Protein AF-A0A4U2ZYU7-F1 (afdb_monomer)

Solvent-accessible surface area (backbone atoms only — not comparable to full-atom values): 7159 Å² total; per-residue (Å²): 128,87,72,70,78,80,90,48,85,87,37,76,67,51,61,39,15,28,71,38,74,48,81,35,74,83,36,59,64,44,79,48,66,67,44,73,43,76,10,22,39,41,21,57,56,9,40,39,40,36,38,17,18,30,34,38,6,39,80,43,53,59,42,78,47,82,34,72,77,50,41,78,66,56,37,63,66,37,70,72,60,74,76,47,79,88,78,85,85,85,87,89,81,56,51,41,97,91,36,80,85,44,70,54,84,88,78,83,88,86,70,60,50,101,83,73,48,114

Secondary structure (DSSP, 8-state):
---SPPP-TTSHHHHHHTT-EEE-TT-SEEEEESSEEESEEEEEEEEEEEES-EEES-EEEEEEEEETT-EE--PPP-HHHHT-----------EETTEEEEE-TT-------TTS--

InterPro domains:
  IPR013783 Immunoglobulin-like fold [G3DSA:2.60.40.10] (64-118)
  IPR026588 Choice-of-anchor A domain [PF20597] (12-71)
  IPR026588 Choice-of-anchor A domain [TIGR04215] (15-78)

pLDDT: mean 87.09, std 11.92, range [41.91, 98.62]

Radius of gyration: 23.39 Å; Cα contacts (8 Å, |Δi|>4): 225; chains: 1; bounding box: 51×30×60 Å

Organism: NCBI:txid1890302

Structure (mmCIF, N/CA/C/O backbone):
data_AF-A0A4U2ZYU7-F1
#
_entry.id   AF-A0A4U2ZYU7-F1
#
loop_
_atom_site.group_PDB
_atom_site.id
_atom_site.type_symbol
_atom_site.label_atom_id
_atom_site.label_alt_id
_atom_site.label_comp_id
_atom_site.label_asym_id
_atom_site.label_entity_id
_atom_site.label_seq_id
_atom_site.pdbx_PDB_ins_code
_atom_site.Cartn_x
_atom_site.Cartn_y
_atom_site.Cartn_z
_atom_site.occupancy
_atom_site.B_iso_or_equiv
_atom_site.auth_seq_id
_atom_site.auth_comp_id
_atom_site.auth_asym_id
_atom_site.auth_atom_id
_atom_site.pdbx_PDB_model_num
ATOM 1 N N . ILE A 1 1 ? 21.836 13.515 -0.624 1.00 44.38 1 ILE A N 1
ATOM 2 C CA . ILE A 1 1 ? 20.608 13.841 0.140 1.00 44.38 1 ILE A CA 1
ATOM 3 C C . ILE A 1 1 ? 19.925 12.511 0.414 1.00 44.38 1 ILE A C 1
ATOM 5 O O . ILE A 1 1 ? 19.736 11.789 -0.559 1.00 44.38 1 ILE A O 1
ATOM 9 N N . PRO A 1 2 ? 19.655 12.131 1.673 1.00 41.91 2 PRO A N 1
ATOM 10 C CA . PRO A 1 2 ? 18.881 10.927 1.962 1.00 41.91 2 PRO A CA 1
ATOM 11 C C . PRO A 1 2 ? 17.514 11.064 1.290 1.00 41.91 2 PRO A C 1
ATOM 13 O O . PRO A 1 2 ? 16.800 12.031 1.541 1.00 41.91 2 PRO A O 1
ATOM 16 N N . THR A 1 3 ? 17.186 10.151 0.383 1.00 46.53 3 THR A N 1
ATOM 17 C CA . THR A 1 3 ? 15.905 10.134 -0.339 1.00 46.53 3 THR A CA 1
ATOM 18 C C . THR A 1 3 ? 14.829 9.355 0.414 1.00 46.53 3 THR A C 1
ATOM 20 O O . THR A 1 3 ? 13.703 9.254 -0.068 1.00 46.53 3 THR A O 1
ATOM 23 N N . SER A 1 4 ? 15.162 8.811 1.587 1.00 54.00 4 SER A N 1
ATOM 24 C CA . SER A 1 4 ? 14.280 7.973 2.385 1.00 54.00 4 SER A CA 1
ATOM 25 C C . SER A 1 4 ? 13.688 8.728 3.569 1.00 54.00 4 SER A C 1
ATOM 27 O O . SER A 1 4 ? 14.367 9.447 4.306 1.00 54.00 4 SER A O 1
ATOM 29 N N . GLN A 1 5 ? 12.379 8.561 3.750 1.00 59.19 5 GLN A N 1
ATOM 30 C CA . GLN A 1 5 ? 11.699 9.001 4.958 1.00 59.19 5 GLN A CA 1
ATOM 31 C C . GLN A 1 5 ? 12.027 8.002 6.082 1.00 59.19 5 GLN A C 1
ATOM 33 O O . GLN A 1 5 ? 11.896 6.795 5.863 1.00 59.19 5 GLN A O 1
ATOM 38 N N . PRO A 1 6 ? 12.429 8.456 7.285 1.00 64.75 6 PRO A N 1
ATOM 39 C CA . PRO A 1 6 ? 12.685 7.558 8.404 1.00 64.75 6 PRO A CA 1
ATOM 40 C C . PRO A 1 6 ? 11.458 6.695 8.693 1.00 64.75 6 PRO A C 1
ATOM 42 O O . PRO A 1 6 ? 10.339 7.209 8.797 1.00 64.75 6 PRO A O 1
ATOM 45 N N . TYR A 1 7 ? 11.665 5.387 8.845 1.00 69.06 7 TYR A N 1
ATOM 46 C CA . TYR A 1 7 ? 10.594 4.482 9.242 1.00 69.06 7 TYR A CA 1
ATOM 47 C C . TYR A 1 7 ? 10.034 4.911 10.604 1.00 69.06 7 TYR A C 1
ATOM 49 O O . TYR A 1 7 ? 10.738 4.895 11.613 1.00 69.06 7 TYR A O 1
ATOM 57 N N . SER A 1 8 ? 8.758 5.298 10.624 1.00 76.19 8 SER A N 1
ATOM 58 C CA . SER A 1 8 ? 8.046 5.692 11.838 1.00 76.19 8 SER A CA 1
ATOM 59 C C . SER A 1 8 ? 6.926 4.688 12.106 1.00 76.19 8 SER A C 1
ATOM 61 O O . SER A 1 8 ? 5.903 4.735 11.419 1.00 76.19 8 SER A O 1
ATOM 63 N N . PRO A 1 9 ? 7.077 3.767 13.074 1.00 72.50 9 PRO A N 1
ATOM 64 C CA . PRO A 1 9 ? 6.116 2.683 13.290 1.00 72.50 9 PRO A CA 1
ATOM 65 C C . PRO A 1 9 ? 4.710 3.175 13.657 1.00 72.50 9 PRO A C 1
AT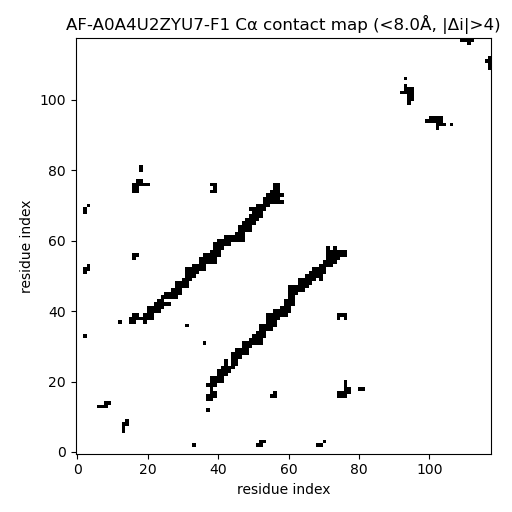OM 67 O O . PRO A 1 9 ? 3.732 2.504 13.352 1.00 72.50 9 PRO A O 1
ATOM 70 N N . ASN A 1 10 ? 4.606 4.367 14.250 1.00 78.06 10 ASN A N 1
ATOM 71 C CA . ASN A 1 10 ? 3.339 4.958 14.687 1.00 78.06 10 ASN A CA 1
ATOM 72 C C . ASN A 1 10 ? 2.741 5.939 13.663 1.00 78.06 10 ASN A C 1
ATOM 74 O O . ASN A 1 10 ? 1.807 6.672 13.980 1.00 78.06 10 ASN A O 1
ATOM 78 N N . SER A 1 11 ? 3.292 6.000 12.448 1.00 78.56 11 SER A N 1
ATOM 79 C CA . SER A 1 11 ? 2.742 6.829 11.376 1.00 78.56 11 SER A CA 1
ATOM 80 C C . SER A 1 11 ? 1.517 6.158 10.744 1.00 78.56 11 SER A C 1
ATOM 82 O O . SER A 1 11 ? 1.586 4.963 10.437 1.00 78.56 11 SER A O 1
ATOM 84 N N . PRO A 1 12 ? 0.441 6.907 10.433 1.00 73.94 12 PRO A N 1
ATOM 85 C CA . PRO A 1 12 ? -0.676 6.372 9.653 1.00 73.94 12 PRO A CA 1
ATOM 86 C C . PRO A 1 12 ? -0.223 5.825 8.287 1.00 73.94 12 PRO A C 1
ATOM 88 O O . PRO A 1 12 ? -0.810 4.876 7.781 1.00 73.94 12 PRO A O 1
ATOM 91 N N . PHE A 1 13 ? 0.868 6.345 7.709 1.00 73.44 13 PHE A N 1
ATOM 92 C CA . PHE A 1 13 ? 1.441 5.800 6.472 1.00 73.44 13 PHE A CA 1
ATOM 93 C C . PHE A 1 13 ? 2.042 4.404 6.659 1.00 73.44 13 PHE A C 1
ATOM 95 O O . PHE A 1 13 ? 1.895 3.554 5.783 1.00 73.44 13 PHE A O 1
ATOM 102 N N . THR A 1 14 ? 2.652 4.136 7.814 1.00 77.31 14 THR A N 1
ATOM 103 C CA . THR A 1 14 ? 3.228 2.821 8.120 1.00 77.31 14 THR A CA 1
ATOM 104 C C . THR A 1 14 ? 2.160 1.750 8.267 1.00 77.31 14 THR A C 1
ATOM 106 O O . THR A 1 14 ? 2.335 0.623 7.805 1.00 77.31 14 THR A O 1
ATOM 109 N N . GLU A 1 15 ? 1.014 2.114 8.839 1.00 79.44 15 GLU A N 1
ATOM 110 C CA . GLU A 1 15 ? -0.139 1.225 8.914 1.00 79.44 15 GLU A CA 1
ATOM 111 C C . GLU A 1 15 ? -0.657 0.826 7.519 1.00 79.44 15 GLU A C 1
ATOM 113 O O . GLU A 1 15 ? -1.099 -0.310 7.325 1.00 79.44 15 GLU A O 1
ATOM 118 N N . LEU A 1 16 ? -0.571 1.724 6.532 1.00 83.06 16 LEU A N 1
ATOM 119 C CA . LEU A 1 16 ? -1.061 1.480 5.174 1.00 83.06 16 LEU A CA 1
ATOM 120 C C . LEU A 1 16 ? -0.160 0.549 4.350 1.00 83.06 16 LEU A C 1
ATOM 122 O O . LEU A 1 16 ? -0.680 -0.177 3.501 1.00 83.06 16 LEU A O 1
ATOM 126 N N . TYR A 1 17 ? 1.153 0.500 4.606 1.00 85.62 17 TYR A N 1
ATOM 127 C CA . TYR A 1 17 ? 2.087 -0.371 3.867 1.00 85.62 17 TYR A CA 1
ATOM 128 C C . TYR A 1 17 ? 1.656 -1.844 3.880 1.00 85.62 17 TYR A C 1
ATOM 130 O O . TYR A 1 17 ? 1.749 -2.541 2.871 1.00 85.62 17 TYR A O 1
ATOM 138 N N . GLY A 1 18 ? 1.123 -2.310 5.013 1.00 86.31 18 GLY A N 1
ATOM 139 C CA . GLY A 1 18 ? 0.631 -3.677 5.177 1.00 86.31 18 GLY A CA 1
ATOM 140 C C . GLY A 1 18 ? -0.811 -3.903 4.711 1.00 86.31 18 GLY A C 1
ATOM 141 O O . GLY A 1 18 ? -1.310 -5.012 4.872 1.00 86.31 18 GLY A O 1
ATOM 142 N N . LYS A 1 19 ? -1.503 -2.883 4.191 1.00 87.31 19 LYS A N 1
ATOM 143 C CA . LYS A 1 19 ? -2.946 -2.934 3.889 1.00 87.31 19 LYS A CA 1
ATOM 144 C C . LYS A 1 19 ? -3.296 -2.651 2.432 1.00 87.31 19 LYS A C 1
ATOM 146 O O . LYS A 1 19 ? -4.452 -2.813 2.063 1.00 87.31 19 LYS A O 1
ATOM 151 N N . VAL A 1 20 ? -2.335 -2.257 1.599 1.00 90.06 20 VAL A N 1
ATOM 152 C CA . VAL A 1 20 ? -2.581 -1.911 0.192 1.00 90.06 20 VAL A CA 1
ATOM 153 C C . VAL A 1 20 ? -1.843 -2.872 -0.741 1.00 90.06 20 VAL A C 1
ATOM 155 O O . VAL A 1 20 ? -0.657 -3.149 -0.549 1.00 90.06 20 VAL A O 1
ATOM 158 N N . ILE A 1 21 ? -2.549 -3.355 -1.769 1.00 93.44 21 ILE A N 1
ATOM 159 C CA . ILE A 1 21 ? -1.968 -4.049 -2.923 1.00 93.44 21 ILE A CA 1
ATOM 160 C C . ILE A 1 21 ? -2.461 -3.362 -4.196 1.00 93.44 21 ILE A C 1
ATOM 162 O O . ILE A 1 21 ? -3.665 -3.265 -4.429 1.00 93.44 21 ILE A O 1
ATOM 166 N N . TRP A 1 22 ? -1.528 -2.928 -5.034 1.00 95.62 22 TRP A N 1
ATOM 167 C CA . TRP A 1 22 ? -1.793 -2.449 -6.384 1.00 95.62 22 TRP A CA 1
ATOM 168 C C . TRP A 1 22 ? -1.665 -3.611 -7.367 1.00 95.62 22 TRP A C 1
ATOM 170 O O . TRP A 1 22 ? -0.615 -4.250 -7.422 1.00 95.62 22 TRP A O 1
ATOM 180 N N . VAL A 1 23 ? -2.715 -3.897 -8.138 1.00 97.50 23 VAL A N 1
ATOM 181 C CA . VAL A 1 23 ? -2.772 -5.067 -9.028 1.00 97.50 23 VAL A CA 1
ATOM 182 C C . VAL A 1 23 ? -2.949 -4.609 -10.474 1.00 97.50 23 VAL A C 1
ATOM 184 O O . VAL A 1 23 ? -4.018 -4.149 -10.866 1.00 97.50 23 VAL A O 1
ATOM 187 N N . PHE A 1 24 ? -1.895 -4.759 -11.278 1.00 97.81 24 PHE A N 1
ATOM 188 C CA . PHE A 1 24 ? -1.847 -4.343 -12.682 1.00 97.81 24 PHE A CA 1
ATOM 189 C C . PHE A 1 24 ? -1.406 -5.509 -13.582 1.00 97.81 24 PHE A C 1
ATOM 191 O O . PHE A 1 24 ? -0.286 -5.520 -14.098 1.00 97.81 24 PHE A O 1
ATOM 198 N N . PRO A 1 25 ? -2.267 -6.518 -13.801 1.00 95.56 25 PRO A N 1
ATOM 199 C CA . PRO A 1 25 ? -1.873 -7.768 -14.454 1.00 95.56 25 PRO A CA 1
ATOM 200 C C . PRO A 1 25 ? -1.479 -7.570 -15.923 1.00 95.56 25 PRO A C 1
ATOM 202 O O . PRO A 1 25 ? -0.628 -8.290 -16.439 1.00 95.56 25 PRO A O 1
ATOM 205 N N . ASN A 1 26 ? -2.057 -6.567 -16.584 1.00 97.50 26 ASN A N 1
ATOM 206 C CA . ASN A 1 26 ? -1.836 -6.294 -18.004 1.00 97.50 26 ASN A CA 1
ATOM 207 C C . ASN A 1 26 ? -0.843 -5.154 -18.259 1.00 97.50 26 ASN A C 1
ATOM 209 O O . ASN A 1 26 ? -0.525 -4.879 -19.417 1.00 97.50 26 ASN A O 1
ATOM 213 N N . ALA A 1 27 ? -0.351 -4.487 -17.209 1.00 98.31 27 ALA A N 1
ATOM 214 C CA . ALA A 1 27 ? 0.627 -3.424 -17.383 1.00 98.31 27 ALA A CA 1
ATOM 215 C C . ALA A 1 27 ? 1.915 -3.989 -17.991 1.00 98.31 27 ALA A C 1
ATOM 217 O O . ALA A 1 27 ? 2.390 -5.054 -17.600 1.00 98.31 27 ALA A O 1
ATOM 218 N N . LYS A 1 28 ? 2.470 -3.253 -18.956 1.00 98.50 28 LYS A N 1
ATOM 219 C CA . LYS A 1 28 ? 3.779 -3.540 -19.565 1.00 98.50 28 LYS A CA 1
ATOM 220 C C . LYS A 1 28 ? 4.885 -2.641 -19.023 1.00 98.50 28 LYS A C 1
ATOM 222 O O . LYS A 1 28 ? 6.060 -2.984 -19.108 1.00 98.50 28 LYS A O 1
ATOM 227 N N . LYS A 1 29 ? 4.503 -1.518 -18.420 1.00 98.25 29 LYS A N 1
ATOM 228 C CA . LYS A 1 29 ? 5.406 -0.540 -17.828 1.00 98.25 29 LYS A CA 1
ATOM 229 C C . LYS A 1 29 ? 4.747 0.104 -16.613 1.00 98.25 29 LYS A C 1
ATOM 231 O O . LYS A 1 29 ? 3.561 0.422 -16.663 1.00 98.25 29 LYS A O 1
ATOM 236 N N . ILE A 1 30 ? 5.523 0.289 -15.552 1.00 97.12 30 ILE A N 1
ATOM 237 C CA . ILE A 1 30 ? 5.185 1.093 -14.374 1.00 97.12 30 ILE A CA 1
ATOM 238 C C . ILE A 1 30 ? 6.326 2.090 -14.177 1.00 97.12 30 ILE A C 1
ATOM 240 O O . ILE A 1 30 ? 7.488 1.714 -14.297 1.00 97.12 30 ILE A O 1
ATOM 244 N N . THR A 1 31 ? 6.007 3.348 -13.881 1.00 96.00 31 THR A N 1
ATOM 245 C CA . THR A 1 31 ? 7.003 4.405 -13.654 1.00 96.00 31 THR A CA 1
ATOM 246 C C . THR A 1 31 ? 6.794 5.059 -12.298 1.00 96.00 31 THR A C 1
ATOM 248 O O . THR A 1 31 ? 5.665 5.416 -11.962 1.00 96.00 31 THR A O 1
ATOM 251 N N . THR A 1 32 ? 7.874 5.271 -11.547 1.00 92.56 32 THR A N 1
ATOM 252 C CA . THR A 1 32 ? 7.851 6.018 -10.279 1.00 92.56 32 THR A CA 1
ATOM 253 C C . THR A 1 32 ? 9.062 6.947 -10.186 1.00 92.56 32 THR A C 1
ATOM 255 O O . THR A 1 32 ? 10.190 6.503 -10.395 1.00 92.56 32 THR A O 1
ATOM 258 N N . GLU A 1 33 ? 8.872 8.212 -9.820 1.00 94.12 33 GLU A N 1
ATOM 259 C CA . GLU A 1 33 ? 9.966 9.187 -9.729 1.00 94.12 33 GLU A CA 1
ATOM 260 C C . GLU A 1 33 ? 9.820 10.040 -8.470 1.00 94.12 33 GLU A C 1
ATOM 262 O O . GLU A 1 33 ? 8.796 10.683 -8.280 1.00 94.12 33 GLU A O 1
ATOM 267 N N . GLY A 1 34 ? 10.833 10.034 -7.601 1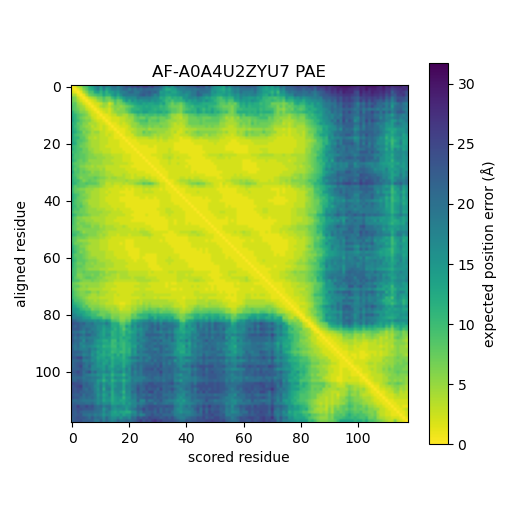.00 88.31 34 GLY A N 1
ATOM 268 C CA . GLY A 1 34 ? 10.945 10.955 -6.465 1.00 88.31 34 GLY A CA 1
ATOM 269 C C . GLY A 1 34 ? 9.977 10.750 -5.291 1.00 88.31 34 GLY A C 1
ATOM 270 O O . GLY A 1 34 ? 10.072 11.494 -4.318 1.00 88.31 34 GLY A O 1
ATOM 271 N N . TYR A 1 35 ? 9.086 9.753 -5.330 1.00 87.44 35 TYR A N 1
ATOM 272 C CA . TYR A 1 35 ? 8.083 9.510 -4.281 1.00 87.44 35 TYR A CA 1
ATOM 273 C C . TYR A 1 35 ? 8.102 8.074 -3.747 1.00 87.44 35 TYR A C 1
ATOM 275 O O . TYR A 1 35 ? 8.521 7.136 -4.426 1.00 87.44 35 TYR A O 1
ATOM 283 N N . GLY A 1 36 ? 7.608 7.905 -2.518 1.00 89.00 36 GLY A N 1
ATOM 284 C CA . GLY A 1 36 ? 7.363 6.601 -1.908 1.00 89.00 36 GLY A CA 1
ATOM 285 C C . GLY A 1 36 ? 5.983 6.051 -2.277 1.00 89.00 36 GLY A C 1
ATOM 286 O O . GLY A 1 36 ? 4.961 6.634 -1.919 1.00 89.00 36 GLY A O 1
ATOM 287 N N . VAL A 1 37 ? 5.937 4.905 -2.947 1.00 91.94 37 VAL A N 1
ATOM 288 C CA . VAL A 1 37 ? 4.715 4.135 -3.195 1.00 91.94 37 VAL A CA 1
ATOM 289 C C . VAL A 1 37 ? 4.339 3.377 -1.924 1.00 91.94 37 VAL A C 1
ATOM 291 O O . VAL A 1 37 ? 5.155 2.658 -1.350 1.00 91.94 37 VAL A O 1
ATOM 294 N N . VAL A 1 38 ? 3.096 3.539 -1.476 1.00 91.69 38 VAL A N 1
ATOM 295 C CA . VAL A 1 38 ? 2.537 2.863 -0.297 1.00 91.69 38 VAL A CA 1
ATOM 296 C C . VAL A 1 38 ? 1.957 1.515 -0.717 1.00 91.69 38 VAL A C 1
ATOM 298 O O . VAL A 1 38 ? 1.092 1.467 -1.594 1.00 91.69 38 VAL A O 1
ATOM 301 N N . GLY A 1 39 ? 2.375 0.435 -0.055 1.00 92.25 39 GLY A N 1
ATOM 302 C CA . GLY A 1 39 ? 1.818 -0.897 -0.273 1.00 92.25 39 GLY A CA 1
ATOM 303 C C . GLY A 1 39 ? 2.572 -1.730 -1.303 1.00 92.25 39 GLY A C 1
ATOM 304 O O . GLY A 1 39 ? 3.564 -1.306 -1.897 1.00 92.25 39 GLY A O 1
ATOM 305 N N . SER A 1 40 ? 2.102 -2.962 -1.481 1.00 94.88 40 SER A N 1
ATOM 306 C CA . SER A 1 40 ? 2.716 -3.917 -2.405 1.00 94.88 40 SER A CA 1
ATOM 307 C C . SER A 1 40 ? 2.253 -3.673 -3.842 1.00 94.88 40 SER A C 1
ATOM 309 O O . SER A 1 40 ? 1.103 -3.309 -4.074 1.00 94.88 40 SER A O 1
ATOM 311 N N . VAL A 1 41 ? 3.131 -3.898 -4.817 1.00 97.12 41 VAL A N 1
ATOM 312 C CA . VAL A 1 41 ? 2.851 -3.742 -6.250 1.00 97.12 41 VAL A CA 1
ATOM 313 C C . VAL A 1 41 ? 2.951 -5.102 -6.928 1.00 97.12 41 VAL A C 1
ATOM 315 O O . VAL A 1 41 ? 3.998 -5.742 -6.890 1.00 97.12 41 VAL A O 1
ATOM 318 N N . PHE A 1 42 ? 1.870 -5.530 -7.574 1.00 97.94 42 PHE A N 1
ATOM 319 C CA . PHE A 1 42 ? 1.796 -6.747 -8.374 1.00 97.94 42 PHE A CA 1
ATOM 320 C C . PHE A 1 42 ? 1.535 -6.388 -9.840 1.00 97.94 42 PHE A C 1
ATOM 322 O O . PHE A 1 42 ? 0.418 -6.048 -10.230 1.00 97.94 42 PHE A O 1
ATOM 329 N N . ALA A 1 43 ? 2.583 -6.454 -10.657 1.00 98.25 43 ALA A N 1
ATOM 330 C CA . ALA A 1 43 ? 2.553 -6.163 -12.088 1.00 98.25 43 ALA A CA 1
ATOM 331 C C . ALA A 1 43 ? 3.538 -7.095 -12.824 1.00 98.25 43 ALA A C 1
ATOM 333 O O . ALA A 1 43 ? 4.574 -6.648 -13.319 1.00 98.25 43 ALA A O 1
ATOM 334 N N . PRO A 1 44 ? 3.249 -8.408 -12.889 1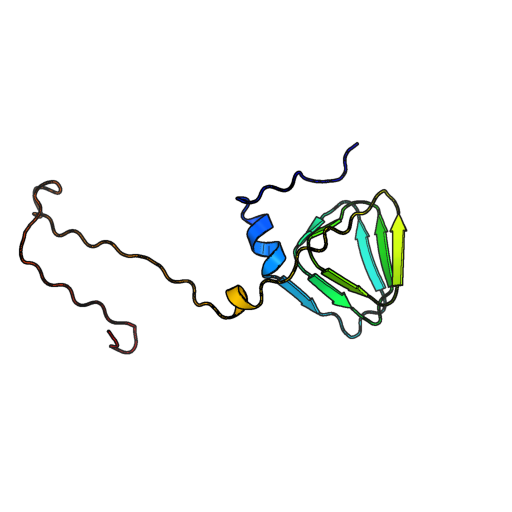.00 98.00 44 PRO A N 1
ATOM 335 C CA . PRO A 1 44 ? 4.220 -9.430 -13.297 1.00 98.00 44 PRO A CA 1
ATOM 336 C C . PRO A 1 44 ? 4.704 -9.275 -14.744 1.00 98.00 44 PRO A C 1
ATOM 338 O O . PRO A 1 44 ? 5.788 -9.730 -15.088 1.00 98.00 44 PRO A O 1
ATOM 341 N N . ASN A 1 45 ? 3.913 -8.610 -15.586 1.00 98.06 45 ASN A N 1
ATOM 342 C CA . ASN A 1 45 ? 4.217 -8.394 -16.998 1.00 98.06 45 ASN A CA 1
ATOM 343 C C . ASN A 1 45 ? 4.882 -7.038 -17.282 1.00 98.06 45 ASN A C 1
ATOM 345 O O . ASN A 1 45 ? 5.095 -6.710 -18.452 1.00 98.06 45 ASN A O 1
ATOM 349 N N . ALA A 1 46 ? 5.165 -6.245 -16.243 1.00 98.62 46 ALA A N 1
ATOM 350 C CA . ALA A 1 46 ? 5.669 -4.889 -16.383 1.00 98.62 46 ALA A CA 1
ATOM 351 C C . ALA A 1 46 ? 7.171 -4.775 -16.111 1.00 98.62 46 ALA A C 1
ATOM 353 O O . ALA A 1 46 ? 7.701 -5.401 -15.191 1.00 98.62 46 ALA A O 1
ATOM 354 N N . VAL A 1 47 ? 7.825 -3.884 -16.859 1.00 98.62 47 VAL A N 1
ATOM 355 C CA . VAL A 1 47 ? 9.094 -3.275 -16.448 1.00 98.62 47 VAL A CA 1
ATOM 356 C C . VAL A 1 47 ? 8.782 -2.120 -15.495 1.00 98.62 47 VAL A C 1
ATOM 358 O O . VAL A 1 47 ? 8.025 -1.212 -15.844 1.00 98.62 47 VAL A O 1
ATOM 361 N N . LEU A 1 48 ? 9.344 -2.158 -14.289 1.00 97.88 48 LEU A N 1
ATOM 362 C CA . LEU A 1 48 ? 9.292 -1.066 -13.322 1.00 97.88 48 LEU A CA 1
ATOM 363 C C . LEU A 1 48 ? 10.496 -0.145 -13.533 1.00 97.88 48 LEU A C 1
ATOM 365 O O . LEU A 1 48 ? 11.624 -0.521 -13.225 1.00 97.88 48 LEU A O 1
ATOM 369 N N . GLU A 1 49 ? 10.252 1.057 -14.036 1.00 97.94 49 GLU A N 1
ATOM 370 C CA . GLU A 1 49 ? 11.262 2.103 -14.187 1.00 97.94 49 GLU A CA 1
ATOM 371 C C . GLU A 1 49 ? 11.187 3.082 -13.015 1.00 97.94 49 GLU A C 1
ATOM 373 O O . GLU A 1 49 ? 10.121 3.630 -12.713 1.00 97.94 49 GLU A O 1
ATOM 378 N N . THR A 1 50 ? 12.322 3.315 -12.356 1.00 95.94 50 THR A N 1
ATOM 379 C CA . THR A 1 50 ? 12.378 4.179 -11.176 1.00 95.94 50 THR A CA 1
ATOM 380 C C . THR A 1 50 ? 13.465 5.240 -11.262 1.00 95.94 50 THR A C 1
ATOM 382 O O . THR A 1 50 ? 14.523 5.033 -11.864 1.00 95.94 50 THR A O 1
ATOM 385 N N . LYS A 1 51 ? 13.213 6.384 -10.619 1.00 95.44 51 LYS A N 1
ATOM 386 C CA . LYS A 1 51 ? 14.168 7.487 -10.467 1.00 95.44 51 LYS A CA 1
ATOM 387 C C . LYS A 1 51 ? 14.026 8.130 -9.086 1.00 95.44 51 LYS A C 1
ATOM 389 O O . LYS A 1 51 ? 13.286 9.093 -8.905 1.00 95.44 51 LYS A O 1
ATOM 394 N N . GLY A 1 52 ? 14.728 7.561 -8.104 1.00 92.56 52 GLY A N 1
ATOM 395 C CA . GLY A 1 52 ? 14.599 7.922 -6.685 1.00 92.56 52 GLY A CA 1
ATOM 396 C C . GLY A 1 52 ? 13.208 7.630 -6.105 1.00 92.56 52 GLY A C 1
ATOM 397 O O . GLY A 1 52 ? 12.281 7.291 -6.837 1.00 92.56 52 GLY A O 1
ATOM 398 N N . GLY A 1 53 ? 13.053 7.759 -4.787 1.00 92.19 53 GLY A N 1
ATOM 399 C CA . GLY A 1 53 ? 11.833 7.356 -4.075 1.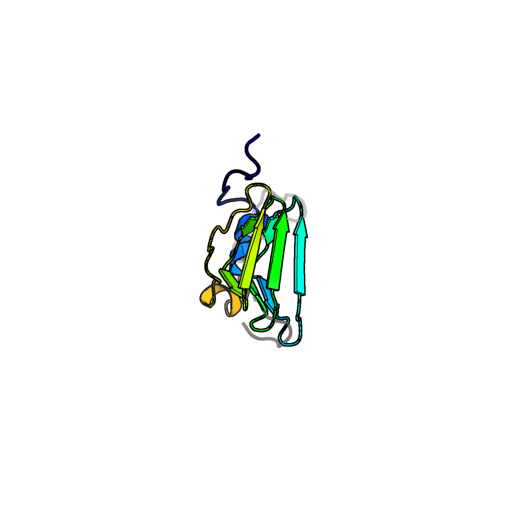00 92.19 53 GLY A CA 1
ATOM 400 C C . GLY A 1 53 ? 11.894 5.907 -3.588 1.00 92.19 53 GLY A C 1
ATOM 401 O O . GLY A 1 53 ? 12.984 5.350 -3.444 1.00 92.19 53 GLY A O 1
ATOM 402 N N . SER A 1 54 ? 10.740 5.295 -3.313 1.00 93.06 54 SER A N 1
ATOM 403 C CA . SER A 1 54 ? 10.711 3.919 -2.803 1.00 93.06 54 SER A CA 1
ATOM 404 C C . SER A 1 54 ? 9.418 3.157 -3.083 1.00 93.06 54 SER A C 1
ATOM 406 O O . SER A 1 54 ? 8.386 3.748 -3.387 1.00 93.06 54 SER A O 1
ATOM 408 N N . ILE A 1 55 ? 9.451 1.828 -2.948 1.00 94.44 55 ILE A N 1
ATOM 409 C CA . ILE A 1 55 ? 8.258 1.009 -2.688 1.00 94.44 55 ILE A CA 1
ATOM 410 C C . ILE A 1 55 ? 8.281 0.573 -1.220 1.00 94.44 55 ILE A C 1
ATOM 412 O O . ILE A 1 55 ? 9.142 -0.195 -0.776 1.00 94.44 55 ILE A O 1
ATOM 416 N N . ASN A 1 56 ? 7.288 1.048 -0.470 1.00 92.81 56 ASN A N 1
ATOM 417 C CA . ASN A 1 56 ? 7.015 0.693 0.919 1.00 92.81 56 ASN A CA 1
ATOM 418 C C . ASN A 1 56 ? 6.057 -0.503 0.972 1.00 92.81 56 ASN A C 1
ATOM 420 O O . ASN A 1 56 ? 4.921 -0.411 1.440 1.00 92.81 56 ASN A O 1
ATOM 424 N N . GLY A 1 57 ? 6.526 -1.622 0.433 1.00 92.44 57 GLY A N 1
ATOM 425 C CA . GLY A 1 57 ? 5.779 -2.861 0.283 1.00 92.44 57 GLY A CA 1
ATOM 426 C C . GLY A 1 57 ? 6.605 -3.893 -0.474 1.00 92.44 57 GLY A C 1
ATOM 427 O O . GLY A 1 57 ? 7.815 -3.723 -0.642 1.00 92.44 57 GLY A O 1
ATOM 428 N N . GLN A 1 58 ? 5.964 -4.956 -0.946 1.00 94.88 58 GLN A N 1
ATOM 429 C CA . GLN A 1 58 ? 6.606 -5.969 -1.784 1.00 94.88 58 GLN A CA 1
ATOM 430 C C . GLN A 1 58 ? 6.384 -5.652 -3.267 1.00 94.88 58 GLN A C 1
ATOM 432 O O . GLN A 1 58 ? 5.290 -5.242 -3.649 1.00 94.88 58 GLN A O 1
ATOM 437 N N . ALA A 1 59 ? 7.394 -5.858 -4.111 1.00 96.31 59 ALA A N 1
ATOM 438 C CA . ALA A 1 59 ? 7.286 -5.659 -5.555 1.00 96.31 59 ALA A CA 1
ATOM 439 C C . ALA A 1 59 ? 7.367 -7.003 -6.290 1.00 96.31 59 ALA A C 1
ATOM 441 O O . ALA A 1 59 ? 8.373 -7.702 -6.214 1.00 96.31 59 ALA A O 1
ATOM 442 N N . PHE A 1 60 ? 6.308 -7.340 -7.021 1.00 96.88 60 PHE A N 1
ATOM 443 C CA . PHE A 1 60 ? 6.217 -8.499 -7.903 1.00 96.88 60 PHE A CA 1
ATOM 444 C C . PHE A 1 60 ? 6.069 -7.984 -9.335 1.00 96.88 60 PHE A C 1
ATOM 446 O O . PHE A 1 60 ? 4.959 -7.749 -9.817 1.00 96.88 60 PHE A O 1
ATOM 453 N N . VAL A 1 61 ? 7.203 -7.735 -9.984 1.00 97.94 61 VAL A N 1
ATOM 454 C CA . VAL A 1 61 ? 7.291 -7.124 -11.319 1.00 97.94 61 VAL A CA 1
ATOM 455 C C . VAL A 1 61 ? 8.179 -7.962 -12.234 1.00 97.94 61 VAL A C 1
ATOM 457 O O . VAL A 1 61 ? 9.005 -8.732 -11.748 1.00 97.94 61 VAL A O 1
ATOM 460 N N . GLY A 1 62 ? 8.004 -7.829 -13.549 1.00 98.12 62 GLY A N 1
ATOM 461 C CA . GLY A 1 62 ? 8.740 -8.633 -14.530 1.00 98.12 62 GLY A CA 1
ATOM 462 C C . GLY A 1 62 ? 10.218 -8.256 -14.633 1.00 98.12 62 GLY A C 1
ATOM 463 O O . GLY A 1 62 ? 11.074 -9.123 -14.776 1.00 98.12 62 GLY A O 1
ATOM 464 N N . ALA A 1 63 ? 10.529 -6.964 -14.528 1.00 97.88 63 ALA A N 1
ATOM 465 C CA . ALA A 1 63 ? 11.897 -6.459 -14.454 1.00 97.88 63 ALA A CA 1
ATOM 466 C C . ALA A 1 63 ? 11.941 -5.114 -13.722 1.00 97.88 63 ALA A C 1
ATOM 468 O O . ALA A 1 63 ? 10.929 -4.416 -13.639 1.00 97.88 63 ALA A O 1
ATOM 469 N N . VAL A 1 64 ? 13.122 -4.729 -13.235 1.00 97.94 64 VAL A N 1
ATOM 470 C CA . VAL A 1 64 ? 13.362 -3.430 -12.593 1.00 97.94 64 VAL A CA 1
ATOM 471 C C . VAL A 1 64 ? 14.482 -2.700 -13.324 1.00 97.94 64 VAL A C 1
ATOM 473 O O . VAL A 1 64 ? 15.552 -3.259 -13.549 1.00 97.94 64 VAL A O 1
ATOM 476 N N . GLN A 1 65 ? 14.243 -1.435 -13.656 1.00 97.75 65 GLN A N 1
ATOM 477 C CA . GLN A 1 65 ? 15.245 -0.487 -14.128 1.00 97.75 65 GLN A CA 1
ATOM 478 C C . GLN A 1 65 ? 15.335 0.655 -13.120 1.00 97.75 65 GLN A C 1
ATOM 480 O O . GLN A 1 65 ? 14.519 1.576 -13.117 1.00 97.75 65 GLN A O 1
ATOM 485 N N . GLN A 1 66 ? 16.315 0.554 -12.224 1.00 95.12 66 GLN A N 1
ATOM 486 C CA . GLN A 1 66 ? 16.455 1.455 -11.091 1.00 95.12 66 GLN A CA 1
ATOM 487 C C . GLN A 1 66 ? 17.487 2.552 -11.352 1.00 95.12 66 GLN A C 1
ATOM 489 O O . GLN A 1 66 ? 18.643 2.274 -11.663 1.00 95.12 66 GLN A O 1
ATOM 494 N N . THR A 1 67 ? 17.088 3.803 -11.121 1.00 95.38 67 THR A N 1
ATOM 495 C CA . THR A 1 67 ? 17.985 4.964 -11.116 1.00 95.38 67 THR A CA 1
ATOM 496 C C . THR A 1 67 ? 17.700 5.883 -9.924 1.00 95.38 67 THR A C 1
ATOM 498 O O . THR A 1 67 ? 16.740 5.691 -9.174 1.00 95.38 67 THR A O 1
ATOM 501 N N . GLY A 1 68 ? 18.560 6.882 -9.701 1.00 92.75 68 GLY A N 1
ATOM 502 C CA . GLY A 1 68 ? 18.315 7.945 -8.717 1.00 92.75 68 GLY A CA 1
ATOM 503 C C . GLY A 1 68 ? 18.266 7.500 -7.249 1.00 92.75 68 GLY A C 1
ATOM 504 O O . GLY A 1 68 ? 17.710 8.224 -6.431 1.00 92.75 68 GLY A O 1
ATOM 505 N N . GLY A 1 69 ? 18.816 6.328 -6.909 1.00 92.06 69 GLY A N 1
ATOM 506 C CA . GLY A 1 69 ? 18.848 5.826 -5.529 1.00 92.06 69 GLY A CA 1
ATOM 507 C C . GLY A 1 69 ? 17.503 5.305 -5.012 1.00 92.06 69 GLY A C 1
ATOM 508 O O . GLY A 1 69 ? 17.214 5.462 -3.834 1.00 92.06 69 GLY A O 1
ATOM 509 N N . PHE A 1 70 ? 16.666 4.732 -5.885 1.00 93.94 70 PHE A N 1
ATOM 510 C CA . PHE A 1 70 ? 15.393 4.125 -5.480 1.00 93.94 70 PHE A CA 1
ATOM 511 C C . PHE A 1 70 ? 15.573 3.000 -4.447 1.00 93.94 70 PHE A C 1
ATOM 513 O O . PHE A 1 70 ? 16.537 2.237 -4.512 1.00 93.94 70 PHE A O 1
ATOM 520 N N . GLU A 1 71 ? 14.619 2.856 -3.530 1.00 92.44 71 GLU A N 1
ATOM 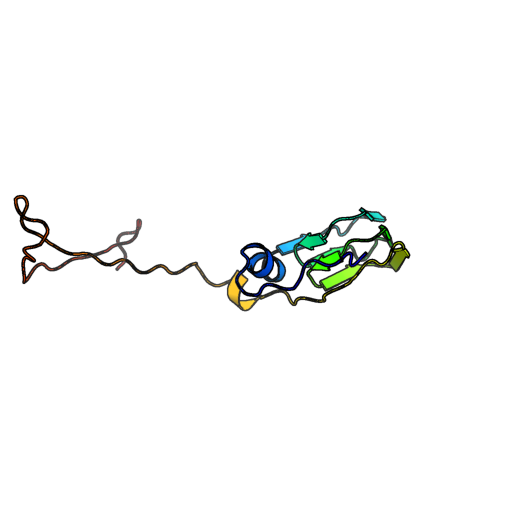521 C CA . GLU A 1 71 ? 14.678 1.859 -2.458 1.00 92.44 71 GLU A CA 1
ATOM 522 C C . GLU A 1 71 ? 13.471 0.912 -2.459 1.00 92.44 71 GLU A C 1
ATOM 524 O O . GLU A 1 71 ? 12.329 1.294 -2.718 1.00 92.44 71 GLU A O 1
ATOM 529 N N . PHE A 1 72 ? 13.711 -0.347 -2.097 1.00 93.56 72 PHE A N 1
ATOM 530 C CA . PHE A 1 72 ? 12.657 -1.313 -1.800 1.00 93.56 72 PHE A CA 1
ATOM 531 C C . PHE A 1 72 ? 12.714 -1.648 -0.312 1.00 93.56 72 PHE A C 1
ATOM 533 O O . PHE A 1 72 ? 13.725 -2.158 0.165 1.00 93.56 72 PHE A O 1
ATOM 540 N N . HIS A 1 73 ? 11.626 -1.404 0.419 1.00 91.12 73 HIS A N 1
ATOM 541 C CA . HIS A 1 73 ? 11.585 -1.683 1.860 1.00 91.12 73 HIS A CA 1
ATOM 542 C C . HIS A 1 73 ? 11.007 -3.063 2.208 1.00 91.12 73 HIS A C 1
ATOM 544 O O . HIS A 1 73 ? 11.170 -3.529 3.332 1.00 91.12 73 HIS A O 1
ATOM 550 N N . ASN A 1 74 ? 10.353 -3.741 1.257 1.00 91.12 74 ASN A N 1
ATOM 551 C CA . ASN A 1 74 ? 9.817 -5.101 1.411 1.00 91.12 74 ASN A CA 1
ATOM 552 C C . ASN A 1 74 ? 8.903 -5.287 2.642 1.00 91.12 74 ASN A C 1
ATOM 554 O O . ASN A 1 74 ? 8.890 -6.349 3.273 1.00 91.12 74 ASN A O 1
ATOM 558 N N . PHE A 1 75 ? 8.126 -4.258 2.996 1.00 89.75 75 PHE A N 1
ATOM 559 C CA . PHE A 1 75 ? 7.121 -4.372 4.049 1.00 89.75 75 PHE A CA 1
ATOM 560 C C . PHE A 1 75 ? 6.056 -5.386 3.627 1.00 89.75 75 PHE A C 1
ATOM 562 O O . PHE A 1 75 ? 5.433 -5.260 2.573 1.00 89.75 75 PHE A O 1
ATOM 569 N N . LYS A 1 76 ? 5.881 -6.430 4.437 1.00 89.06 76 LYS A N 1
ATOM 570 C CA . LYS A 1 76 ? 4.971 -7.531 4.120 1.00 89.06 76 LYS A CA 1
ATOM 571 C C . LYS A 1 76 ? 3.525 -7.079 4.261 1.00 89.06 76 LYS A C 1
ATOM 573 O O . LYS A 1 76 ? 3.168 -6.414 5.235 1.00 89.06 76 LYS A O 1
ATOM 578 N N . PHE A 1 77 ? 2.689 -7.507 3.321 1.00 87.38 77 PHE A N 1
ATOM 579 C CA . PHE A 1 77 ? 1.250 -7.345 3.457 1.00 87.38 77 PHE A CA 1
ATOM 580 C C . PHE A 1 77 ? 0.757 -8.091 4.706 1.00 87.38 77 PHE A C 1
ATOM 582 O O . PHE A 1 77 ? 1.172 -9.215 4.991 1.00 87.38 77 PHE A O 1
ATOM 589 N N . ASN A 1 78 ? -0.116 -7.460 5.481 1.00 85.75 78 ASN A N 1
ATOM 590 C CA . ASN A 1 78 ? -0.664 -8.028 6.700 1.00 85.75 78 ASN A CA 1
ATOM 591 C C . ASN A 1 78 ? -2.008 -8.699 6.390 1.00 85.75 78 ASN A C 1
ATOM 593 O O . ASN A 1 78 ? -3.080 -8.147 6.645 1.00 85.75 78 ASN A O 1
ATOM 597 N N . TRP A 1 79 ? -1.938 -9.927 5.865 1.00 81.06 79 TRP A N 1
ATOM 598 C CA . TRP A 1 79 ? -3.115 -10.758 5.573 1.00 81.06 79 TRP A CA 1
ATOM 599 C C . TRP A 1 79 ? -4.057 -10.918 6.774 1.00 81.06 79 TRP A C 1
ATOM 601 O O . TRP A 1 79 ? -5.271 -10.997 6.603 1.00 81.06 79 TRP A O 1
ATOM 611 N N . GLN A 1 80 ? -3.517 -10.944 7.994 1.00 76.62 80 GLN A N 1
ATOM 612 C CA . GLN A 1 80 ? -4.308 -11.115 9.213 1.00 76.62 80 GLN A CA 1
ATOM 613 C C . GLN A 1 80 ? -5.133 -9.865 9.543 1.00 76.62 80 GLN A C 1
ATOM 615 O O . GLN A 1 80 ? -6.260 -9.989 10.014 1.00 76.62 80 GLN A O 1
ATOM 620 N N . HIS A 1 81 ? -4.596 -8.668 9.289 1.00 71.31 81 HIS A N 1
ATOM 621 C CA . HIS A 1 81 ? -5.331 -7.412 9.455 1.00 71.31 81 HIS A CA 1
ATOM 622 C C . HIS A 1 81 ? -6.351 -7.162 8.347 1.00 71.31 81 HIS A C 1
ATOM 624 O O . HIS A 1 81 ? -7.359 -6.521 8.621 1.00 71.31 81 HIS A O 1
ATOM 630 N N . TRP A 1 82 ? -6.138 -7.682 7.135 1.00 68.25 82 TRP A N 1
ATOM 631 C CA . TRP A 1 82 ? -7.113 -7.548 6.047 1.00 68.25 82 TRP A CA 1
ATOM 632 C C . TRP A 1 82 ? -8.482 -8.149 6.405 1.00 68.25 82 TRP A C 1
ATOM 634 O O . TRP A 1 82 ? -9.518 -7.563 6.112 1.00 68.25 82 TRP A O 1
ATOM 644 N N . ASN A 1 83 ? -8.484 -9.286 7.105 1.00 65.69 83 ASN A N 1
ATOM 645 C CA . ASN A 1 83 ? -9.703 -10.000 7.494 1.00 65.69 83 ASN A CA 1
ATOM 646 C C . ASN A 1 83 ? -10.200 -9.664 8.904 1.00 65.69 83 ASN A C 1
ATOM 648 O O . ASN A 1 83 ? -11.101 -10.339 9.403 1.00 65.69 83 ASN A O 1
ATOM 652 N N . LYS A 1 84 ? -9.612 -8.672 9.582 1.00 64.88 84 LYS A N 1
ATOM 653 C CA . LYS A 1 84 ? -10.023 -8.311 10.940 1.00 64.88 84 LYS A CA 1
ATOM 654 C C . LYS A 1 84 ? -10.940 -7.090 10.873 1.00 64.88 84 LYS A C 1
ATOM 656 O O . LYS A 1 84 ? -10.454 -6.005 10.559 1.00 64.88 84 LYS A O 1
ATOM 661 N N . PRO A 1 85 ? -12.243 -7.230 11.181 1.00 64.31 85 PRO A N 1
ATOM 662 C CA . PRO A 1 85 ? -13.105 -6.074 11.366 1.00 64.31 85 PRO A CA 1
ATOM 663 C C . PRO A 1 85 ? -12.469 -5.141 12.395 1.00 64.31 85 PRO A C 1
ATOM 665 O O . PRO A 1 85 ? -11.991 -5.600 13.437 1.00 64.31 85 PRO A O 1
ATOM 668 N N . SER A 1 86 ? -12.452 -3.841 12.115 1.00 67.44 86 SER A N 1
ATOM 669 C CA . SER A 1 86 ? -12.031 -2.848 13.098 1.00 67.44 86 SER A CA 1
ATOM 670 C C . SER A 1 86 ? -12.955 -2.936 14.312 1.00 67.44 86 SER A C 1
ATOM 672 O O . SER A 1 86 ? -14.124 -2.569 14.238 1.00 67.44 86 SER A O 1
ATOM 674 N N . THR A 1 87 ? -12.449 -3.443 15.435 1.00 74.00 87 THR A N 1
ATOM 675 C CA . THR A 1 87 ? -13.189 -3.467 16.701 1.00 74.00 87 THR A CA 1
ATOM 676 C C . THR A 1 87 ? -12.903 -2.193 17.487 1.00 74.00 87 THR A C 1
ATOM 678 O O . THR A 1 87 ? -11.739 -1.844 17.686 1.00 74.00 87 THR A O 1
ATOM 681 N N . GLY A 1 88 ? -13.947 -1.521 17.967 1.00 77.31 88 GLY A N 1
ATOM 682 C CA . GLY A 1 88 ? -13.841 -0.365 18.860 1.00 77.31 88 GLY A CA 1
ATOM 683 C C . GLY A 1 88 ? -14.178 -0.711 20.311 1.00 77.31 88 GLY A C 1
ATOM 684 O O . GLY A 1 88 ? -14.682 -1.793 20.608 1.00 77.31 88 GLY A O 1
ATOM 685 N N . LYS A 1 89 ? -13.922 0.229 21.225 1.00 84.12 89 LYS A N 1
ATOM 686 C CA . LYS A 1 89 ? -14.425 0.180 22.605 1.00 84.12 89 LYS A CA 1
ATOM 687 C C . LYS A 1 89 ? -15.320 1.389 22.842 1.00 84.12 89 LYS A C 1
ATOM 689 O O . LYS A 1 89 ? -14.923 2.508 22.533 1.00 84.12 89 LYS A O 1
ATOM 694 N N . VAL A 1 90 ? -16.494 1.164 23.424 1.00 83.06 90 VAL A N 1
ATOM 695 C CA . VAL A 1 90 ? -17.411 2.223 23.862 1.00 83.06 90 VAL A CA 1
ATOM 696 C C . VAL A 1 90 ? -17.478 2.191 25.383 1.00 83.06 90 VAL A C 1
ATOM 698 O O . VAL A 1 90 ? -17.615 1.123 25.978 1.00 83.06 90 VAL A O 1
ATOM 701 N N . LYS A 1 91 ? -17.373 3.360 26.019 1.00 86.19 91 LYS A N 1
ATOM 702 C CA . LYS A 1 91 ? -17.597 3.522 27.457 1.00 86.19 91 LYS A CA 1
ATOM 703 C C . LYS A 1 91 ? -18.829 4.397 27.656 1.00 86.19 91 LYS A C 1
ATOM 705 O O . LYS A 1 91 ? -18.832 5.546 27.229 1.00 86.19 91 LYS A O 1
ATOM 710 N N . ILE A 1 92 ? -19.856 3.853 28.306 1.00 87.00 92 ILE A N 1
ATOM 711 C CA . ILE A 1 92 ? -21.087 4.577 28.644 1.00 87.00 92 ILE A CA 1
ATOM 712 C C . ILE A 1 92 ? -21.041 4.926 30.133 1.00 87.00 92 ILE A C 1
ATOM 714 O O . ILE A 1 92 ? -20.788 4.058 30.967 1.00 87.00 92 ILE A O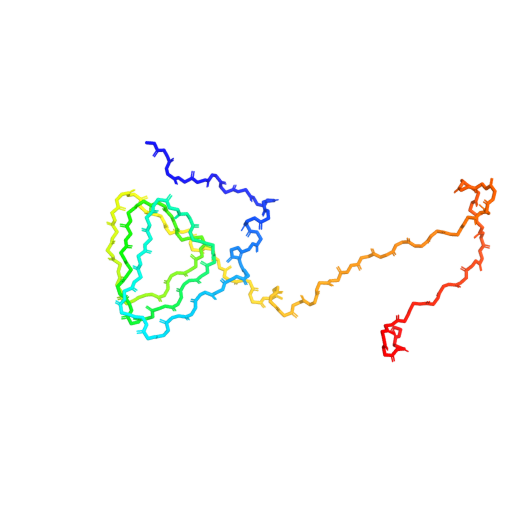 1
ATOM 718 N N . LYS A 1 93 ? -21.275 6.199 30.464 1.00 88.00 93 LYS A N 1
ATOM 719 C CA . LYS A 1 93 ? -21.364 6.714 31.838 1.00 88.00 93 LYS A CA 1
ATOM 720 C C . LYS A 1 93 ? -22.726 7.384 32.009 1.00 88.00 93 LYS A C 1
ATOM 722 O O . LYS A 1 93 ? -23.056 8.282 31.238 1.00 88.00 93 LYS A O 1
ATOM 727 N N . LYS A 1 94 ? -23.520 6.958 33.000 1.00 90.88 94 LYS A N 1
ATOM 728 C CA . LYS A 1 94 ? -24.783 7.629 33.344 1.00 90.88 94 LYS A CA 1
ATOM 729 C C . LYS A 1 94 ? -24.544 8.666 34.426 1.00 90.88 94 LYS A C 1
ATOM 731 O O . LYS A 1 94 ? -24.019 8.337 35.486 1.00 90.88 94 LYS A O 1
ATOM 736 N N . VAL A 1 95 ? -24.994 9.885 34.169 1.00 93.88 95 VAL A N 1
ATOM 737 C CA . VAL A 1 95 ? -24.869 11.015 35.094 1.00 93.88 95 VAL A CA 1
ATOM 738 C C . VAL A 1 95 ? -26.224 11.672 35.347 1.00 93.88 95 VAL A C 1
ATOM 740 O O . VAL A 1 95 ? -27.207 11.386 34.645 1.00 93.88 95 VAL A O 1
ATOM 743 N N . ASP A 1 96 ? -26.282 12.484 36.396 1.00 94.00 96 ASP A N 1
ATOM 744 C CA . ASP A 1 96 ? -27.402 13.367 36.723 1.00 94.00 96 ASP A CA 1
ATOM 745 C C . ASP A 1 96 ? -27.498 14.497 35.684 1.00 94.00 96 ASP A C 1
ATOM 747 O O . ASP A 1 96 ? -26.476 15.054 35.295 1.00 94.00 96 ASP A O 1
ATOM 751 N N . SER A 1 97 ? -28.705 14.845 35.219 1.00 94.12 97 SER A N 1
ATOM 752 C CA . SER A 1 97 ? -28.879 15.868 34.171 1.00 94.12 97 SER A CA 1
ATOM 753 C C . SER A 1 97 ? -28.433 17.261 34.606 1.00 94.12 97 SER A C 1
ATOM 755 O O . SER A 1 97 ? -28.153 18.101 33.758 1.00 94.12 97 SER A O 1
ATOM 757 N N . ASN A 1 98 ? -28.389 17.510 35.916 1.00 96.62 98 ASN A N 1
ATOM 758 C CA . ASN A 1 98 ? -27.982 18.789 36.482 1.00 96.62 98 ASN A CA 1
ATOM 759 C C . ASN A 1 98 ? -26.536 18.748 37.009 1.00 96.62 98 ASN A C 1
ATOM 761 O O . ASN A 1 98 ? -26.058 19.749 37.542 1.00 96.62 98 ASN A O 1
ATOM 765 N N . ASN A 1 99 ? -25.848 17.598 36.924 1.00 93.44 99 ASN A N 1
ATOM 766 C CA . ASN A 1 99 ? -24.479 17.428 37.410 1.00 93.44 99 ASN A CA 1
ATOM 767 C C . ASN A 1 99 ? -23.758 16.231 36.753 1.00 93.44 99 ASN A C 1
ATOM 769 O O . ASN A 1 99 ? -23.860 15.091 37.218 1.00 93.44 99 ASN A O 1
ATOM 773 N N . ASP A 1 100 ? -22.916 16.516 35.757 1.00 92.56 100 ASP A N 1
ATOM 774 C CA . ASP A 1 100 ? -22.140 15.516 35.005 1.00 92.56 100 ASP A CA 1
ATOM 775 C C . ASP A 1 100 ? -21.089 14.753 35.837 1.00 92.56 100 ASP A C 1
ATOM 777 O O . ASP A 1 100 ? -20.596 13.695 35.432 1.00 92.56 100 ASP A O 1
ATOM 781 N N . ASN A 1 101 ? -20.741 15.245 37.028 1.00 93.50 101 ASN A N 1
ATOM 782 C CA . ASN A 1 101 ? -19.814 14.555 37.927 1.00 93.50 101 ASN A CA 1
ATOM 783 C C . ASN A 1 101 ? -20.517 13.536 38.831 1.00 93.50 101 ASN A C 1
ATOM 785 O O . ASN A 1 101 ? -19.856 12.678 39.418 1.00 93.50 101 ASN A O 1
ATOM 789 N N . LYS A 1 102 ? -21.847 13.599 38.941 1.00 94.00 102 LYS A N 1
ATOM 790 C CA . LYS A 1 102 ? -22.630 12.694 39.781 1.00 94.00 102 LYS A CA 1
ATOM 791 C 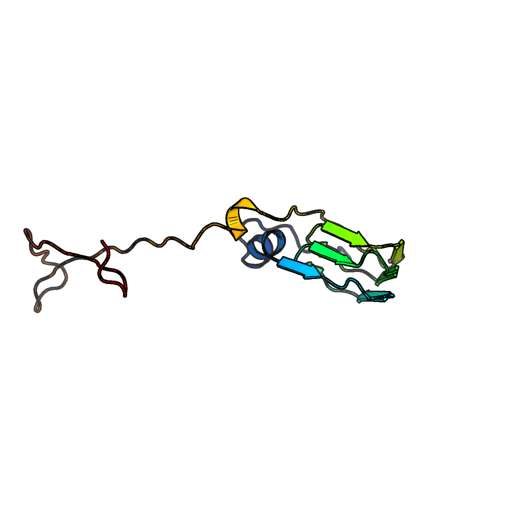C . LYS A 1 102 ? -23.041 11.462 38.981 1.00 94.00 102 LYS A C 1
ATOM 793 O O . LYS A 1 102 ? -24.020 11.478 38.238 1.00 94.00 102 LYS A O 1
ATOM 798 N N . GLU A 1 103 ? -22.285 10.383 39.155 1.00 92.19 103 GLU A N 1
ATOM 799 C CA . GLU A 1 103 ? -22.586 9.084 38.551 1.00 92.19 103 GLU A CA 1
ATOM 800 C C . GLU A 1 103 ? -23.831 8.450 39.178 1.00 92.19 103 GLU A C 1
ATOM 802 O O . GLU A 1 103 ? -23.981 8.394 40.400 1.00 92.19 103 GLU A O 1
ATOM 807 N N . LEU A 1 104 ? -24.735 7.968 38.325 1.00 90.44 104 LEU A N 1
ATOM 808 C CA . LEU A 1 104 ? -25.948 7.278 38.750 1.00 90.44 104 LEU A CA 1
ATOM 809 C C . LEU A 1 104 ? -25.742 5.765 38.637 1.00 90.44 104 LEU A C 1
ATOM 811 O O . LEU A 1 104 ? -25.644 5.213 37.539 1.00 90.44 104 LEU A O 1
ATOM 815 N N . MET A 1 105 ? -25.682 5.105 39.792 1.00 88.81 105 MET A N 1
ATOM 816 C CA . MET A 1 105 ? -25.450 3.665 39.912 1.00 88.81 105 MET A CA 1
ATOM 817 C C . MET A 1 105 ? -26.692 2.847 39.529 1.00 88.81 105 MET A C 1
ATOM 819 O O . MET A 1 105 ? -27.825 3.292 39.698 1.00 88.81 105 MET A O 1
ATOM 823 N N . GLY A 1 106 ? -26.478 1.616 39.055 1.00 85.81 106 GLY A N 1
ATOM 824 C CA . GLY A 1 106 ? -27.547 0.629 38.837 1.00 85.81 106 GLY A CA 1
ATOM 825 C C . GLY A 1 106 ? -28.199 0.638 37.449 1.00 85.81 106 GLY A C 1
ATOM 826 O O . GLY A 1 106 ? -29.024 -0.232 37.168 1.00 85.81 106 GLY A O 1
ATOM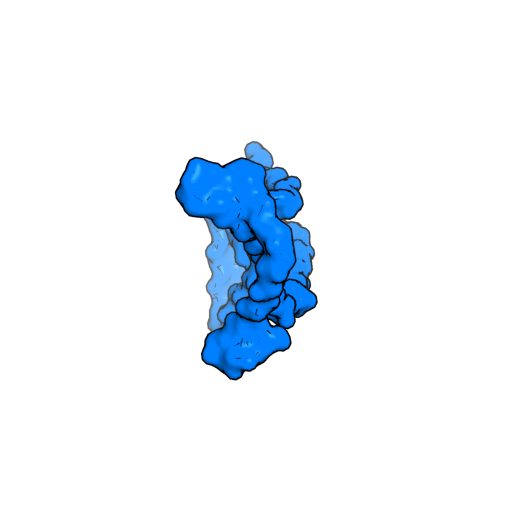 827 N N . ALA A 1 107 ? -27.815 1.557 36.559 1.00 83.38 107 ALA A N 1
ATOM 828 C CA . ALA A 1 107 ? -28.260 1.530 35.167 1.00 83.38 107 ALA A CA 1
ATOM 829 C C . ALA A 1 107 ? -27.724 0.282 34.441 1.00 83.38 107 ALA A C 1
ATOM 831 O O . ALA A 1 107 ? -26.531 -0.023 34.499 1.00 83.38 107 ALA A O 1
ATOM 832 N N . LYS A 1 108 ? -28.607 -0.425 33.731 1.00 85.94 108 LYS A N 1
ATOM 833 C CA . LYS A 1 108 ? -28.251 -1.535 32.840 1.00 85.94 108 LYS A CA 1
ATOM 834 C C . LYS A 1 108 ? -28.384 -1.059 31.400 1.00 85.94 108 LYS A C 1
ATOM 836 O O . LYS A 1 108 ? -29.417 -0.506 31.035 1.00 85.94 108 LYS A O 1
ATOM 841 N N . PHE A 1 109 ? -27.345 -1.274 30.604 1.00 83.94 109 PHE A N 1
ATOM 842 C CA . PHE A 1 109 ? -27.324 -0.912 29.191 1.00 83.94 109 PHE A CA 1
ATOM 843 C C . PHE A 1 109 ? -27.374 -2.164 28.335 1.00 83.94 109 PHE A C 1
ATOM 845 O O . PHE A 1 109 ? -26.762 -3.179 28.668 1.00 83.94 109 PHE A O 1
ATOM 852 N N . HIS A 1 110 ? -28.090 -2.057 27.226 1.00 86.56 110 HIS A N 1
ATOM 853 C CA . HIS A 1 110 ? -28.131 -3.062 26.186 1.00 86.56 110 HIS A CA 1
ATOM 854 C C . HIS A 1 110 ? -27.656 -2.400 24.899 1.00 86.56 110 HIS A C 1
ATOM 856 O O . HIS A 1 110 ? -28.130 -1.317 24.557 1.00 86.56 110 HIS A O 1
ATOM 862 N N . ILE A 1 111 ? -26.659 -2.996 24.254 1.00 85.31 111 ILE A N 1
ATOM 863 C CA . ILE A 1 111 ? -26.110 -2.503 22.995 1.00 85.31 111 ILE A CA 1
ATOM 864 C C . ILE A 1 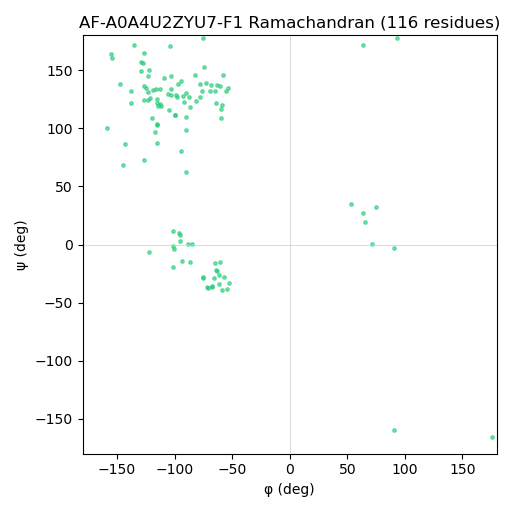111 ? -26.414 -3.578 21.967 1.00 85.31 111 ILE A C 1
ATOM 866 O O . ILE A 1 111 ? -26.055 -4.732 22.175 1.00 85.31 111 ILE A O 1
ATOM 870 N N . GLU A 1 112 ? -27.077 -3.180 20.892 1.00 89.88 112 GLU A N 1
ATOM 871 C CA . GLU A 1 112 ? -27.415 -4.050 19.774 1.00 89.88 112 GLU A CA 1
ATOM 872 C C . GLU A 1 112 ? -26.824 -3.469 18.484 1.00 89.88 112 GLU A C 1
ATOM 874 O O . GLU A 1 112 ? -26.689 -2.249 18.342 1.00 89.88 112 GLU A O 1
ATOM 879 N N . ASP A 1 113 ? -26.480 -4.336 17.535 1.00 85.94 113 ASP A N 1
ATOM 880 C CA . ASP A 1 113 ? -26.167 -3.930 16.168 1.00 85.94 113 ASP A CA 1
ATOM 881 C C . ASP A 1 113 ? -27.440 -3.577 15.365 1.00 85.94 113 ASP A C 1
ATOM 883 O O . ASP A 1 113 ? -28.573 -3.706 15.836 1.00 85.94 113 ASP A O 1
ATOM 887 N N . SER A 1 114 ? -27.280 -3.143 14.109 1.00 88.38 114 SER A N 1
ATOM 888 C CA . SER A 1 114 ? -28.409 -2.812 13.220 1.00 88.38 114 SER A CA 1
ATOM 889 C C . SER A 1 114 ? -29.353 -3.990 12.940 1.00 88.38 114 SER A C 1
ATOM 891 O O . SER A 1 114 ? -30.459 -3.783 12.443 1.00 88.38 114 SER A O 1
ATOM 893 N N . ASN A 1 115 ? -28.925 -5.217 13.246 1.00 93.44 115 ASN A N 1
ATOM 894 C CA . ASN A 1 115 ? -29.686 -6.452 13.093 1.00 93.44 115 ASN A CA 1
ATOM 895 C C . ASN A 1 115 ? -30.274 -6.941 14.429 1.00 93.44 115 ASN A C 1
ATOM 897 O O . ASN A 1 115 ? -30.772 -8.066 14.486 1.00 93.44 115 ASN A O 1
ATOM 901 N N . LYS A 1 116 ? -30.245 -6.110 15.482 1.00 88.94 116 LYS A N 1
ATOM 902 C CA . LYS A 1 116 ? -30.727 -6.428 16.837 1.00 88.94 116 LYS A CA 1
ATOM 903 C C . LYS A 1 116 ? -29.949 -7.551 17.527 1.00 88.94 116 LYS A C 1
ATOM 905 O O . LYS A 1 116 ? -30.497 -8.286 18.349 1.00 88.94 116 LYS A O 1
ATOM 910 N N . LYS A 1 117 ? -28.677 -7.735 17.165 1.00 82.62 117 LYS A N 1
ATOM 911 C CA . LYS A 1 117 ? -27.793 -8.720 17.791 1.00 82.62 117 LYS A CA 1
ATOM 912 C C . LYS A 1 117 ? -26.931 -8.063 18.867 1.00 82.62 117 LYS A C 1
ATOM 914 O O . LYS A 1 117 ? -26.401 -6.976 18.650 1.00 82.62 117 LYS A O 1
ATOM 919 N N . VAL A 1 118 ? -26.789 -8.762 19.994 1.00 74.50 118 VAL A N 1
ATOM 920 C CA . VAL A 1 118 ? -25.965 -8.400 21.164 1.00 74.50 118 VAL A CA 1
ATOM 921 C C . VAL A 1 118 ? -24.550 -8.939 21.020 1.00 74.50 118 VAL A C 1
ATOM 923 O O . VAL A 1 118 ? -24.419 -10.108 20.579 1.00 74.50 118 VAL A O 1
#

Mean predicted aligned error: 10.04 Å

Nearest PDB structures (foldseek):
  2yo3-assembly1_C  TM=1.620E-01  e=7.469E+00  Saccharomyces cerevisiae

Foldseek 3Di:
DPLDDPDDCPDPLVVQQQPDEAAAAPEAEDEDESEEARYEYAHQNYEYEYAGYEDSAHYNYVHYDDHNPYYYPHDYHDPVVNPDDDDDDDDDFDADPVDPVHTDPDDDDDDADPVRHD

Sequence (118 aa):
IPTSQPYSPNSPFTELYGKVIWVFPNAKKITTEGYGVVGSVFAPNAVLETKGGSINGQAFVGAVQQTGGFEFHNFKFNWQHWNKPSTGKVKIKKVDSNNDNKELMGAKFHIEDSNKKV